Protein AF-A0AAD9F1X8-F1 (afdb_monomer_lite)

Sequence (151 aa):
MFVYYAFISLESYALAILAYDRLIAICFPLRHNSINTMQSMSWIVGVTWFFAIGAIAFTTAEQLSQHRMASPHDRSRKDEDEDDPVDRMISRTGCAEQHYAVQECMAEHQDWRICKSQVQTFKDCMMNFQIARKEQLMKQRQKTFPESAPS

pLDDT: mean 75.97, std 17.07, range [34.72, 96.75]

Organism: Dissostichus eleginoides (NCBI:txid100907)

Secondary structure (DSSP, 8-state):
-HHHHHHHHHHHHHHHHHHHHHHHHHH-TT--SSSSHHHHHHHHHHHHHHHHHHHHHHHHHHHHHH-TT--SS-S-----S---HHHHHHHHHT-HHHHHHHHHHHHHH--TTTTHHHHHHHHHHHHHHHHHHHHHHHHHHHHHS------

Structure (mmCIF, N/CA/C/O backbone):
data_AF-A0AAD9F1X8-F1
#
_entry.id   AF-A0AAD9F1X8-F1
#
loop_
_atom_site.group_PDB
_atom_site.id
_atom_site.type_symbol
_atom_site.label_atom_id
_atom_site.label_alt_id
_atom_site.label_comp_id
_atom_site.label_asym_id
_atom_site.label_entity_id
_atom_site.label_seq_id
_atom_site.pdbx_PDB_ins_code
_atom_site.Cartn_x
_atom_site.Cartn_y
_atom_site.Cartn_z
_atom_site.occupancy
_atom_site.B_iso_or_equiv
_atom_site.auth_seq_id
_atom_site.auth_comp_id
_atom_site.auth_asym_id
_atom_site.auth_atom_id
_atom_site.pdbx_PDB_model_num
ATOM 1 N N . MET A 1 1 ? 3.166 -17.450 -7.660 1.00 63.00 1 MET A N 1
ATOM 2 C CA . MET A 1 1 ? 3.137 -18.061 -9.009 1.00 63.00 1 MET A CA 1
ATOM 3 C C . MET A 1 1 ? 3.803 -17.178 -10.057 1.00 63.00 1 MET A C 1
ATOM 5 O O . MET A 1 1 ? 4.737 -17.649 -10.681 1.00 63.00 1 MET A O 1
ATOM 9 N N . PHE A 1 2 ? 3.451 -15.893 -10.181 1.00 60.75 2 PHE A N 1
ATOM 10 C CA . PHE A 1 2 ? 4.119 -14.959 -11.106 1.00 60.75 2 PHE A CA 1
ATOM 11 C C . PHE A 1 2 ? 5.649 -14.875 -10.935 1.00 60.75 2 PHE A C 1
ATOM 13 O O . PHE A 1 2 ? 6.383 -15.040 -11.900 1.00 60.75 2 PHE A O 1
ATOM 20 N N . VAL A 1 3 ? 6.136 -14.726 -9.696 1.00 63.12 3 VAL A N 1
ATOM 21 C CA . VAL A 1 3 ? 7.583 -14.672 -9.400 1.00 63.12 3 VAL A CA 1
ATOM 22 C C . VAL A 1 3 ? 8.308 -15.962 -9.804 1.00 63.12 3 VAL A C 1
ATOM 24 O O . VAL A 1 3 ? 9.424 -15.903 -10.297 1.00 63.12 3 VAL A O 1
ATOM 27 N N . TYR A 1 4 ? 7.660 -17.122 -9.661 1.00 75.44 4 TYR A N 1
ATOM 28 C CA . TYR A 1 4 ? 8.215 -18.420 -10.061 1.00 75.44 4 TYR A CA 1
ATOM 29 C C . TYR A 1 4 ? 8.349 -18.539 -11.586 1.00 75.44 4 TYR A C 1
ATOM 31 O O . TYR A 1 4 ? 9.396 -18.947 -12.076 1.00 75.44 4 TYR A O 1
ATOM 39 N N . TYR A 1 5 ? 7.338 -18.105 -12.346 1.00 70.62 5 TYR A N 1
ATOM 40 C CA . TYR A 1 5 ? 7.407 -18.074 -13.811 1.00 70.62 5 TYR A CA 1
ATOM 41 C C . TYR A 1 5 ? 8.403 -17.034 -14.335 1.00 70.62 5 TYR A C 1
ATOM 43 O O . TYR A 1 5 ? 9.146 -17.324 -15.271 1.00 70.62 5 TYR A O 1
ATOM 51 N N . ALA A 1 6 ? 8.476 -15.858 -13.704 1.00 71.06 6 ALA A N 1
ATOM 52 C CA . ALA A 1 6 ? 9.490 -14.856 -14.014 1.00 71.06 6 ALA A CA 1
ATOM 53 C C . ALA A 1 6 ? 10.899 -15.418 -13.770 1.00 71.06 6 ALA A C 1
ATOM 55 O O . ALA A 1 6 ? 11.750 -15.343 -14.652 1.00 71.06 6 ALA A O 1
ATOM 56 N N . PHE A 1 7 ? 11.115 -16.072 -12.626 1.00 73.25 7 PHE A N 1
ATOM 57 C CA . PHE A 1 7 ? 12.387 -16.702 -12.288 1.00 73.25 7 PHE A CA 1
ATOM 58 C C . PHE A 1 7 ? 12.764 -17.810 -13.285 1.00 73.25 7 PHE A C 1
ATOM 60 O O . PHE A 1 7 ? 13.855 -17.775 -13.840 1.00 73.25 7 PHE A O 1
ATOM 67 N N . ILE A 1 8 ? 11.842 -18.719 -13.626 1.00 75.69 8 ILE A N 1
ATOM 68 C CA . ILE A 1 8 ? 12.088 -19.768 -14.634 1.00 75.69 8 ILE A CA 1
ATOM 69 C C . ILE A 1 8 ? 12.411 -19.180 -16.011 1.00 75.69 8 ILE A C 1
ATOM 71 O O . ILE A 1 8 ? 13.307 -19.675 -16.695 1.00 75.69 8 ILE A O 1
ATOM 75 N N . SER A 1 9 ? 11.707 -18.124 -16.428 1.00 77.50 9 SER A N 1
ATOM 76 C CA . SER A 1 9 ? 11.960 -17.487 -17.724 1.00 77.50 9 SER A CA 1
ATOM 77 C C . SER A 1 9 ? 13.359 -16.863 -17.788 1.00 77.50 9 SER A C 1
ATOM 79 O O . SER A 1 9 ? 14.071 -17.061 -18.773 1.00 77.50 9 SER A O 1
ATOM 81 N N . LEU A 1 10 ? 13.798 -16.207 -16.709 1.00 74.56 10 LEU A N 1
ATOM 82 C CA . LEU A 1 10 ? 15.129 -15.609 -16.603 1.00 74.56 10 LEU A CA 1
ATOM 83 C C . LEU A 1 10 ? 16.235 -16.673 -16.592 1.00 74.56 10 LEU A C 1
ATOM 85 O O . LEU A 1 10 ? 17.219 -16.533 -17.316 1.00 74.56 10 LEU A O 1
ATOM 89 N N . GLU A 1 11 ? 16.042 -17.763 -15.847 1.00 82.19 11 GLU A N 1
ATOM 90 C CA . GLU A 1 11 ? 16.969 -18.903 -15.803 1.00 82.19 11 GLU A CA 1
ATOM 91 C C . GLU A 1 11 ? 17.116 -19.565 -17.182 1.00 82.19 11 GLU A C 1
ATOM 93 O O . GLU A 1 11 ? 18.227 -19.800 -17.662 1.00 82.19 11 GLU A O 1
ATOM 98 N N . SER A 1 12 ? 16.002 -19.796 -17.885 1.00 80.56 12 SER A N 1
ATOM 99 C CA . SER A 1 12 ? 16.030 -20.378 -19.233 1.00 80.56 12 SER A CA 1
ATOM 100 C C . SER A 1 12 ? 16.738 -19.477 -20.257 1.00 80.56 12 SER A C 1
ATOM 102 O O . SER A 1 12 ? 17.458 -19.974 -21.126 1.00 80.56 12 SER A O 1
ATOM 104 N N . TYR A 1 13 ? 16.601 -18.153 -20.122 1.00 80.00 13 TYR A N 1
ATOM 105 C CA . TYR A 1 13 ? 17.244 -17.166 -20.990 1.00 80.00 13 TYR A CA 1
ATOM 106 C C . TYR A 1 13 ? 18.757 -17.096 -20.763 1.00 80.00 13 TYR A C 1
ATOM 108 O O . TYR A 1 13 ? 19.526 -17.095 -21.727 1.00 80.00 13 TYR A O 1
ATOM 116 N N . ALA A 1 14 ? 19.197 -17.111 -19.501 1.00 82.81 14 ALA A N 1
ATOM 117 C CA . ALA A 1 14 ? 20.616 -17.153 -19.161 1.00 82.81 14 ALA A CA 1
ATOM 118 C C . ALA A 1 14 ? 21.290 -18.409 -19.739 1.00 82.81 14 ALA A C 1
ATOM 120 O O . ALA A 1 14 ? 22.353 -18.313 -20.356 1.00 82.81 14 ALA A O 1
ATOM 121 N N . LEU A 1 15 ? 20.640 -19.573 -19.625 1.00 82.62 15 LEU A N 1
ATOM 122 C CA . LEU A 1 15 ? 21.146 -20.824 -20.193 1.00 82.62 15 LEU A CA 1
ATOM 123 C C . LEU A 1 15 ? 21.187 -20.801 -21.725 1.00 82.62 15 LEU A C 1
ATOM 125 O O . LEU A 1 15 ? 22.163 -21.270 -22.307 1.00 82.62 15 LEU A O 1
ATOM 129 N N . ALA A 1 16 ? 20.177 -20.224 -22.382 1.00 82.56 16 ALA A N 1
ATOM 130 C CA . ALA A 1 16 ? 20.145 -20.102 -23.837 1.00 82.56 16 ALA A CA 1
ATOM 131 C C . ALA A 1 16 ? 21.273 -19.202 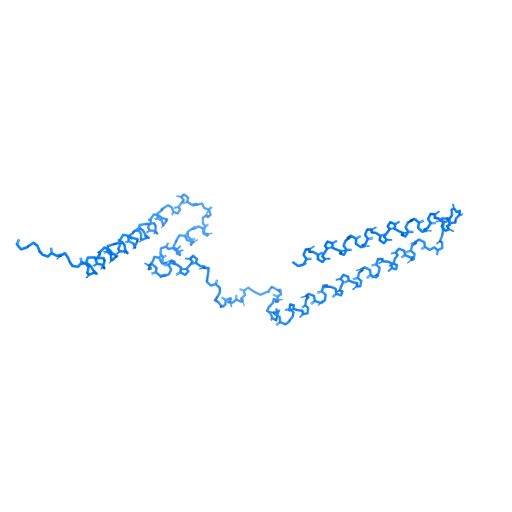-24.371 1.00 82.56 16 ALA A C 1
ATOM 133 O O . ALA A 1 16 ? 21.939 -19.576 -25.335 1.00 82.56 16 ALA A O 1
ATOM 134 N N . ILE A 1 17 ? 21.538 -18.059 -23.726 1.00 79.69 17 ILE A N 1
ATOM 135 C CA . ILE A 1 17 ? 22.636 -17.157 -24.114 1.00 79.69 17 ILE A CA 1
ATOM 136 C C . ILE A 1 17 ? 23.993 -17.827 -23.906 1.00 79.69 17 ILE A C 1
ATOM 138 O O . ILE A 1 17 ? 24.835 -17.787 -24.799 1.00 79.69 17 ILE A O 1
ATOM 142 N N . LEU A 1 18 ? 24.208 -18.464 -22.752 1.00 81.06 18 LEU A N 1
ATOM 143 C CA . LEU A 1 18 ? 25.473 -19.135 -22.444 1.00 81.06 18 LEU A CA 1
ATOM 144 C C . LEU A 1 18 ? 25.724 -20.329 -23.372 1.00 81.06 18 LEU A C 1
ATOM 146 O O . LEU A 1 18 ? 26.844 -20.518 -23.846 1.00 81.06 18 LEU A O 1
ATOM 150 N N . ALA A 1 19 ? 24.691 -21.123 -23.668 1.00 84.38 19 ALA A N 1
ATOM 151 C CA . ALA A 1 19 ? 24.785 -22.221 -24.624 1.00 84.38 19 ALA A CA 1
ATOM 152 C C . ALA A 1 19 ? 25.056 -21.708 -26.044 1.00 84.38 19 ALA A C 1
ATOM 154 O O . ALA A 1 19 ? 25.843 -22.312 -26.766 1.00 84.38 19 ALA A O 1
ATOM 155 N N . TYR A 1 20 ? 24.452 -20.584 -26.430 1.00 77.94 20 TYR A N 1
ATOM 156 C CA . TYR A 1 20 ? 24.659 -19.963 -27.733 1.00 77.94 20 TYR A CA 1
ATOM 157 C C . TYR A 1 20 ? 26.075 -19.384 -27.886 1.00 77.94 20 TYR A C 1
ATOM 159 O O . TYR A 1 20 ? 26.733 -19.644 -28.892 1.00 77.94 20 TYR A O 1
ATOM 167 N N . ASP A 1 21 ? 26.587 -18.682 -26.872 1.00 76.38 21 ASP A N 1
ATOM 168 C CA . ASP A 1 21 ? 27.971 -18.190 -26.825 1.00 76.38 21 ASP A CA 1
ATOM 169 C C . ASP A 1 21 ? 28.979 -19.346 -26.952 1.00 76.38 21 ASP A C 1
ATOM 171 O O . ASP A 1 21 ? 29.899 -19.308 -27.774 1.00 76.38 21 ASP A O 1
ATOM 175 N N . ARG A 1 22 ? 28.736 -20.448 -26.223 1.00 82.81 22 ARG A N 1
ATOM 176 C CA . ARG A 1 22 ? 29.558 -21.665 -26.303 1.00 82.81 22 ARG A CA 1
ATOM 177 C C . ARG A 1 22 ? 29.443 -22.382 -27.641 1.00 82.81 22 ARG A C 1
ATOM 179 O O . ARG A 1 22 ? 30.458 -22.846 -28.158 1.00 82.81 22 ARG A O 1
ATOM 186 N N . LEU A 1 23 ? 28.249 -22.450 -28.220 1.00 77.06 23 LEU A N 1
ATOM 187 C CA . LEU A 1 23 ? 28.029 -23.015 -29.548 1.00 77.06 23 LEU A CA 1
ATOM 188 C C . LEU A 1 23 ? 28.804 -22.220 -30.606 1.00 77.06 23 LEU A C 1
ATOM 190 O O . LEU A 1 23 ? 29.466 -22.815 -31.452 1.00 77.06 23 LEU A O 1
ATOM 194 N N . ILE A 1 24 ? 28.805 -20.886 -30.523 1.00 70.06 24 ILE A N 1
ATOM 195 C CA . ILE A 1 24 ? 29.610 -20.032 -31.405 1.00 70.06 24 ILE A CA 1
ATOM 196 C C . ILE A 1 24 ? 31.103 -20.307 -31.221 1.00 70.06 24 ILE A C 1
ATOM 198 O O . ILE A 1 24 ? 31.811 -20.497 -32.214 1.00 70.06 24 ILE A O 1
ATOM 202 N N . ALA A 1 25 ? 31.578 -20.340 -29.972 1.00 75.06 25 ALA A N 1
ATOM 203 C CA . ALA A 1 25 ? 32.990 -20.539 -29.656 1.00 75.06 25 ALA A CA 1
ATOM 204 C C . ALA A 1 25 ? 33.534 -21.878 -30.188 1.00 75.06 25 ALA A C 1
ATOM 206 O O . ALA A 1 25 ? 34.685 -21.944 -30.617 1.00 75.06 25 ALA A O 1
ATOM 207 N N . ILE A 1 26 ? 32.708 -22.932 -30.193 1.00 77.50 26 ILE A N 1
ATOM 208 C CA . ILE A 1 26 ? 33.078 -24.264 -30.695 1.00 77.50 26 ILE A CA 1
ATOM 209 C C . ILE A 1 26 ? 32.955 -24.338 -32.221 1.00 77.50 26 ILE A C 1
ATOM 211 O O . ILE A 1 26 ? 33.844 -24.865 -32.888 1.00 77.50 26 ILE A O 1
ATOM 215 N N . CYS A 1 27 ? 31.862 -23.829 -32.794 1.00 72.94 27 CYS A N 1
ATOM 216 C CA . CYS A 1 27 ? 31.575 -24.017 -34.214 1.00 72.94 27 CYS A CA 1
ATOM 217 C C . CYS A 1 27 ? 32.392 -23.099 -35.137 1.00 72.94 27 CYS A C 1
ATOM 219 O O . CYS A 1 27 ? 32.611 -23.466 -36.291 1.00 72.94 27 CYS A O 1
ATOM 221 N N . PHE A 1 28 ? 32.851 -21.925 -34.678 1.00 62.44 28 PHE A N 1
ATOM 222 C CA . PHE A 1 28 ? 33.537 -20.954 -35.544 1.00 62.44 28 PHE A CA 1
ATOM 223 C C . PHE A 1 28 ? 34.673 -20.188 -34.839 1.00 62.44 28 PHE A C 1
ATOM 225 O O . PHE A 1 28 ? 34.556 -18.981 -34.618 1.00 62.44 28 PHE A O 1
ATOM 232 N N . PRO A 1 29 ? 35.829 -20.825 -34.578 1.00 61.03 29 PRO A N 1
ATOM 233 C CA . PRO A 1 29 ? 36.958 -20.177 -33.903 1.00 61.03 29 PRO A CA 1
ATOM 234 C C . PRO A 1 29 ? 37.623 -19.026 -34.696 1.00 61.03 29 PRO A C 1
ATOM 236 O O . PRO A 1 29 ? 38.407 -18.281 -34.120 1.00 61.03 29 PRO A O 1
ATOM 239 N N . LEU A 1 30 ? 37.332 -18.846 -35.998 1.00 61.12 30 LEU A N 1
ATOM 240 C CA . LEU A 1 30 ? 38.065 -17.921 -36.893 1.00 61.12 30 LEU A CA 1
ATOM 241 C C . LEU A 1 30 ? 37.205 -17.045 -37.833 1.00 61.12 30 LEU A C 1
ATOM 243 O O . LEU A 1 30 ? 37.742 -16.404 -38.734 1.00 61.12 30 LEU A O 1
ATOM 247 N N . ARG A 1 31 ? 35.880 -16.953 -37.647 1.00 57.16 31 ARG A N 1
ATOM 248 C CA . ARG A 1 31 ? 35.009 -16.101 -38.494 1.00 57.16 31 ARG A CA 1
ATOM 249 C C . ARG A 1 31 ? 34.108 -15.188 -37.662 1.00 57.16 31 ARG A C 1
ATOM 251 O O . ARG A 1 31 ? 32.890 -15.187 -37.801 1.00 57.16 31 ARG A O 1
ATOM 258 N N . HIS A 1 32 ? 34.737 -14.393 -36.800 1.00 57.28 32 HIS A N 1
ATOM 259 C CA . HIS A 1 32 ? 34.066 -13.495 -35.855 1.00 57.28 32 HIS A CA 1
ATOM 260 C C . HIS A 1 32 ? 33.428 -12.239 -36.494 1.00 57.28 32 HIS A C 1
ATOM 262 O O . HIS A 1 32 ? 32.584 -11.612 -35.869 1.00 57.28 32 HIS A O 1
ATOM 268 N N . ASN A 1 33 ? 33.771 -11.843 -37.729 1.00 55.53 33 ASN A N 1
ATOM 269 C CA . ASN A 1 33 ? 33.604 -10.427 -38.104 1.00 55.53 33 ASN A CA 1
ATOM 270 C C . ASN A 1 33 ? 32.415 -10.013 -39.001 1.00 55.53 33 ASN A C 1
ATOM 272 O O . ASN A 1 33 ? 32.414 -8.876 -39.453 1.00 55.53 33 ASN A O 1
ATOM 276 N N . SER A 1 34 ? 31.399 -10.827 -39.323 1.00 57.12 34 SER A N 1
ATOM 277 C CA . SER A 1 34 ? 30.293 -10.216 -40.109 1.00 57.12 34 SER A CA 1
ATOM 278 C C . SER A 1 34 ? 28.956 -10.943 -40.133 1.00 57.12 34 SER A C 1
ATOM 280 O O . SER A 1 34 ? 27.917 -10.298 -40.056 1.00 57.12 34 SER A O 1
ATOM 282 N N . ILE A 1 35 ? 28.929 -12.270 -40.254 1.00 56.41 35 ILE A N 1
ATOM 283 C CA . ILE A 1 35 ? 27.774 -12.857 -40.953 1.00 56.41 35 ILE A CA 1
ATOM 284 C C . ILE A 1 35 ? 26.594 -13.280 -40.069 1.00 56.41 35 ILE A C 1
ATOM 286 O O . ILE A 1 35 ? 25.513 -13.438 -40.620 1.00 56.41 35 ILE A O 1
ATOM 290 N N . ASN A 1 36 ? 26.704 -13.414 -38.737 1.00 57.97 36 ASN A N 1
ATOM 291 C CA . ASN A 1 36 ? 25.497 -13.804 -37.982 1.00 57.97 36 ASN A CA 1
ATOM 292 C C . ASN A 1 36 ? 25.405 -13.469 -36.484 1.00 57.97 36 ASN A C 1
ATOM 294 O O . ASN A 1 36 ? 24.436 -13.879 -35.858 1.00 57.97 36 ASN A O 1
ATOM 298 N N . THR A 1 37 ? 26.333 -12.719 -35.879 1.00 67.81 37 THR A N 1
ATOM 299 C CA . THR A 1 37 ? 26.149 -12.355 -34.456 1.00 67.81 37 THR A CA 1
ATOM 300 C C . THR A 1 37 ? 25.007 -11.344 -34.287 1.00 67.81 37 THR A C 1
ATOM 302 O O . THR A 1 37 ? 24.095 -11.570 -33.503 1.00 67.81 37 THR A O 1
ATOM 305 N N . MET A 1 38 ? 24.949 -10.299 -35.127 1.00 57.94 38 MET A N 1
ATOM 306 C CA . MET A 1 38 ? 23.933 -9.241 -35.014 1.00 57.94 38 MET A CA 1
ATOM 307 C C . MET A 1 38 ? 22.524 -9.714 -35.386 1.00 57.94 38 MET A C 1
ATOM 309 O O . MET A 1 38 ? 21.557 -9.363 -34.713 1.00 57.94 38 MET A O 1
ATOM 313 N N . GLN A 1 39 ? 22.395 -10.526 -36.440 1.00 68.25 39 GLN A N 1
ATOM 314 C CA . GLN A 1 39 ? 21.094 -11.032 -36.884 1.00 68.25 39 GLN A CA 1
ATOM 315 C C . GLN A 1 39 ? 20.562 -12.126 -35.958 1.00 68.25 39 GLN A C 1
ATOM 317 O O . GLN A 1 39 ? 19.385 -12.105 -35.612 1.00 68.25 39 GLN A O 1
ATOM 322 N N . SER A 1 40 ? 21.422 -13.037 -35.496 1.00 69.88 40 SER A N 1
ATOM 323 C CA . SER A 1 40 ? 21.005 -14.099 -34.583 1.00 69.88 40 SER A CA 1
ATOM 324 C C . SER A 1 40 ? 20.734 -13.582 -33.169 1.00 69.88 40 SER A C 1
ATOM 326 O O . SER A 1 40 ? 19.767 -14.022 -32.553 1.00 69.88 40 SER A O 1
ATOM 328 N N . MET A 1 41 ? 21.515 -12.616 -32.667 1.00 71.19 41 MET A N 1
ATOM 329 C CA . MET A 1 41 ? 21.195 -11.907 -31.420 1.00 71.19 41 MET A CA 1
ATOM 330 C C . MET A 1 41 ? 19.865 -11.163 -31.549 1.00 71.19 41 MET A C 1
ATOM 332 O O . MET A 1 41 ? 19.022 -11.271 -30.664 1.00 71.19 41 MET A O 1
ATOM 336 N N . SER A 1 42 ? 19.625 -10.485 -32.679 1.00 73.06 42 SER A N 1
ATOM 337 C CA . SER A 1 42 ? 18.344 -9.812 -32.936 1.00 73.06 42 SER A CA 1
ATOM 338 C C . SER A 1 42 ? 17.169 -10.790 -33.000 1.00 73.06 42 SER A C 1
ATOM 340 O O . SER A 1 42 ? 16.087 -10.459 -32.527 1.00 73.06 42 SER A O 1
ATOM 342 N N . TRP A 1 43 ? 17.367 -12.000 -33.535 1.00 76.06 43 TRP A N 1
ATOM 343 C CA . TRP A 1 43 ? 16.336 -13.042 -33.572 1.00 76.06 43 TRP A CA 1
ATOM 344 C C . TRP A 1 43 ? 15.998 -13.572 -32.177 1.00 76.06 43 TRP A C 1
ATOM 346 O O . TRP A 1 43 ? 14.822 -13.687 -31.847 1.00 76.06 43 TRP A O 1
ATOM 356 N N . ILE A 1 44 ? 17.004 -13.843 -31.337 1.00 77.25 44 ILE A N 1
ATOM 357 C CA . ILE A 1 44 ? 16.801 -14.287 -29.947 1.00 77.25 44 ILE A CA 1
ATOM 358 C C . ILE A 1 44 ? 16.090 -13.196 -29.147 1.00 77.25 44 ILE A C 1
ATOM 360 O O . ILE A 1 44 ? 15.093 -13.474 -28.490 1.00 77.25 44 ILE A O 1
ATOM 364 N N . VAL A 1 45 ? 16.550 -11.947 -29.262 1.00 80.38 45 VAL A N 1
ATOM 365 C CA . VAL A 1 45 ? 15.890 -10.788 -28.652 1.00 80.38 45 VAL A CA 1
ATOM 366 C C . VAL A 1 45 ? 14.450 -10.694 -29.152 1.00 80.38 45 VAL A C 1
ATOM 368 O O . VAL A 1 45 ? 13.541 -10.622 -28.335 1.00 80.38 45 VAL A O 1
ATOM 371 N N . GLY A 1 46 ? 14.212 -10.797 -30.460 1.00 82.56 46 GLY A N 1
ATOM 372 C CA . GLY A 1 46 ? 12.870 -10.806 -31.042 1.00 82.56 46 GLY A CA 1
ATOM 373 C C . GLY A 1 46 ? 11.966 -11.877 -30.427 1.00 82.56 46 GLY A C 1
ATOM 374 O O . GLY A 1 46 ? 10.885 -11.553 -29.946 1.00 82.56 46 GLY A O 1
ATOM 375 N N . VAL A 1 47 ? 12.422 -13.131 -30.365 1.00 81.31 47 VAL A N 1
ATOM 376 C CA . VAL A 1 47 ? 11.685 -14.248 -29.746 1.00 81.31 47 VAL A CA 1
ATOM 377 C C . VAL A 1 47 ? 11.407 -13.982 -28.264 1.00 81.31 47 VAL A C 1
ATOM 379 O O . VAL A 1 47 ? 10.284 -14.195 -27.811 1.00 81.31 47 VAL A O 1
ATOM 382 N N . THR A 1 48 ? 12.383 -13.457 -27.521 1.00 78.94 48 THR A N 1
ATOM 383 C CA . THR A 1 48 ? 12.220 -13.071 -26.112 1.00 78.94 48 THR A CA 1
ATOM 384 C C . THR A 1 48 ? 11.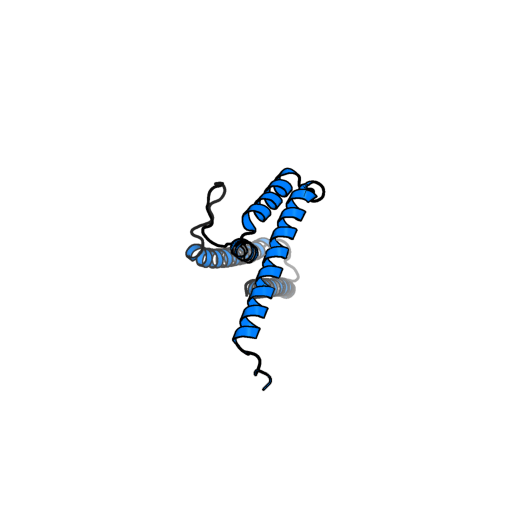187 -11.962 -25.945 1.00 78.94 48 THR A C 1
ATOM 386 O O . THR A 1 48 ? 10.341 -12.047 -25.059 1.00 78.94 48 THR A O 1
ATOM 389 N N . TRP A 1 49 ? 11.202 -10.947 -26.810 1.00 80.06 49 TRP A N 1
ATOM 390 C CA . TRP A 1 49 ? 10.206 -9.878 -26.818 1.00 80.06 49 TRP A CA 1
ATOM 391 C C . TRP A 1 49 ? 8.815 -10.415 -27.150 1.00 80.06 49 TRP A C 1
ATOM 393 O O . TRP A 1 49 ? 7.865 -10.063 -26.461 1.00 80.06 49 TRP A O 1
ATOM 403 N N . PHE A 1 50 ? 8.678 -11.309 -28.133 1.00 83.50 50 PHE A N 1
ATOM 404 C CA . PHE A 1 50 ? 7.398 -11.953 -28.443 1.00 83.50 50 PHE A CA 1
ATOM 405 C C . PHE A 1 50 ? 6.883 -12.805 -27.285 1.00 83.50 50 PHE A C 1
ATOM 407 O O . PHE A 1 50 ? 5.697 -12.749 -26.976 1.00 83.50 50 PHE A O 1
ATOM 414 N N . PHE A 1 51 ? 7.755 -13.561 -26.617 1.00 78.69 51 PHE A N 1
ATOM 415 C CA . PHE A 1 51 ? 7.377 -14.365 -25.458 1.00 78.69 51 PHE A CA 1
ATOM 416 C C . PHE A 1 51 ? 7.001 -13.490 -24.256 1.00 78.69 51 PHE A C 1
ATOM 418 O O . PHE A 1 51 ? 5.999 -13.754 -23.599 1.00 78.69 51 PHE A O 1
ATOM 425 N N . ALA A 1 52 ? 7.741 -12.407 -24.006 1.00 75.06 52 ALA A N 1
ATOM 426 C CA . ALA A 1 52 ? 7.422 -11.429 -22.971 1.00 75.06 52 ALA A CA 1
ATOM 427 C C . ALA A 1 52 ? 6.096 -10.715 -23.262 1.00 75.06 52 ALA A C 1
ATOM 429 O O . ALA A 1 52 ? 5.249 -10.627 -22.380 1.00 75.06 52 ALA A O 1
ATOM 430 N N . ILE A 1 53 ? 5.872 -10.275 -24.504 1.00 82.44 53 ILE A N 1
ATOM 431 C CA . ILE A 1 53 ? 4.604 -9.682 -24.944 1.00 82.44 53 ILE A CA 1
ATOM 432 C C . ILE A 1 53 ? 3.477 -10.705 -24.845 1.00 82.44 53 ILE A C 1
ATOM 434 O O . ILE A 1 53 ? 2.398 -10.340 -24.414 1.00 82.44 53 ILE A O 1
ATOM 438 N N . GLY A 1 54 ? 3.705 -11.972 -25.190 1.00 79.88 54 GLY A N 1
ATOM 439 C CA . GLY A 1 54 ? 2.718 -13.044 -25.062 1.00 79.88 54 GLY A CA 1
ATOM 440 C C . GLY A 1 54 ? 2.369 -13.349 -23.606 1.00 79.88 54 GLY A C 1
ATOM 441 O O . GLY A 1 54 ? 1.198 -13.499 -23.281 1.00 79.88 54 GLY A O 1
ATOM 442 N N . ALA A 1 55 ? 3.359 -13.368 -22.712 1.00 75.12 55 ALA A N 1
ATOM 443 C CA . ALA A 1 55 ? 3.153 -13.529 -21.277 1.00 75.12 55 ALA A CA 1
ATOM 444 C C . ALA A 1 55 ? 2.423 -12.320 -20.672 1.00 75.12 55 ALA A C 1
ATOM 446 O O . ALA A 1 55 ? 1.486 -12.505 -19.903 1.00 75.12 55 ALA A O 1
ATOM 447 N N . ILE A 1 56 ? 2.796 -11.094 -21.0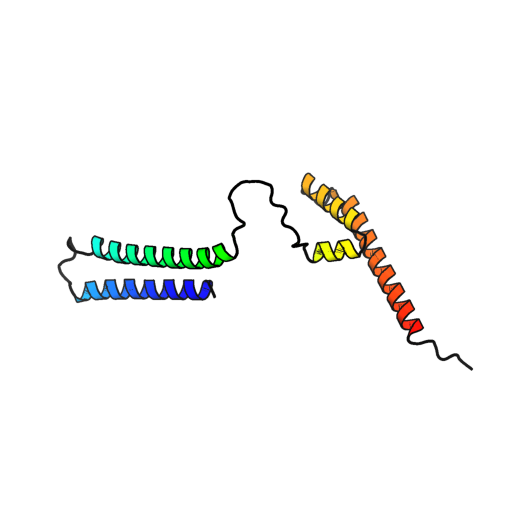56 1.00 72.81 56 ILE A N 1
ATOM 448 C CA . ILE A 1 56 ? 2.088 -9.862 -20.680 1.00 72.81 56 ILE A CA 1
ATOM 449 C C . ILE A 1 56 ? 0.672 -9.877 -21.257 1.00 72.81 56 ILE A C 1
ATOM 451 O O . ILE A 1 56 ? -0.270 -9.598 -20.539 1.00 72.81 56 ILE A O 1
ATOM 455 N N . ALA A 1 57 ? 0.485 -10.255 -22.518 1.00 75.44 57 ALA A N 1
ATOM 456 C CA . ALA A 1 57 ? -0.820 -10.351 -23.156 1.00 75.44 57 ALA A CA 1
ATOM 457 C C . ALA A 1 57 ? -1.695 -11.377 -22.436 1.00 75.44 57 ALA A C 1
ATOM 459 O O . ALA A 1 57 ? -2.843 -11.082 -22.144 1.00 75.44 57 ALA A O 1
ATOM 460 N N . PHE A 1 58 ? -1.146 -12.535 -22.072 1.00 69.94 58 PHE A N 1
ATOM 461 C CA . PHE A 1 58 ? -1.852 -13.581 -21.341 1.00 69.94 58 PHE A CA 1
ATOM 462 C C . PHE A 1 58 ? -2.231 -13.141 -19.921 1.00 69.94 58 PHE A C 1
ATOM 464 O O . PHE A 1 58 ? -3.386 -13.292 -19.532 1.00 69.94 58 PHE A O 1
ATOM 471 N N . THR A 1 59 ? -1.318 -12.509 -19.169 1.00 62.97 59 THR A N 1
ATOM 472 C CA . THR A 1 59 ? -1.670 -11.932 -17.861 1.00 62.97 59 THR A CA 1
ATOM 473 C C . THR A 1 59 ? -2.649 -10.774 -18.002 1.00 62.97 59 THR A C 1
ATOM 475 O O . THR A 1 59 ? -3.565 -10.672 -17.198 1.00 62.97 59 THR A O 1
ATOM 478 N N . THR A 1 60 ? -2.521 -9.932 -19.031 1.00 61.06 60 THR A N 1
ATOM 479 C CA . THR A 1 60 ? -3.473 -8.851 -19.309 1.00 61.06 60 THR A CA 1
ATOM 480 C C . THR A 1 60 ? -4.801 -9.354 -19.851 1.00 61.06 60 THR A C 1
ATOM 482 O O . THR A 1 60 ? -5.768 -8.632 -19.708 1.00 61.06 60 THR A O 1
ATOM 485 N N . ALA A 1 61 ? -4.879 -10.544 -20.450 1.00 65.06 61 ALA A N 1
ATOM 486 C CA . ALA A 1 61 ? -6.109 -11.160 -20.944 1.00 65.06 61 ALA A CA 1
ATOM 487 C C . ALA A 1 61 ? -6.884 -11.801 -19.789 1.00 65.06 61 ALA A C 1
ATOM 489 O O . ALA A 1 61 ? -8.086 -11.577 -19.679 1.00 65.06 61 ALA A O 1
ATOM 490 N N . GLU A 1 62 ? -6.176 -12.477 -18.878 1.00 58.59 62 GLU A N 1
ATOM 491 C CA . GLU A 1 62 ? -6.701 -12.910 -17.577 1.00 58.59 62 GLU A CA 1
ATOM 492 C C . GLU A 1 62 ? -7.146 -11.695 -16.740 1.00 58.59 62 GLU A C 1
ATOM 494 O O . GLU A 1 62 ? -8.217 -11.689 -16.132 1.00 58.59 62 GLU A O 1
ATOM 499 N N . GLN A 1 63 ? -6.371 -10.604 -16.783 1.00 54.09 63 GLN A N 1
ATOM 500 C CA . GLN A 1 63 ? -6.788 -9.317 -16.239 1.00 54.09 63 GLN A CA 1
ATOM 501 C C . GLN A 1 63 ? -7.924 -8.712 -17.063 1.00 54.09 63 GLN A C 1
ATOM 503 O O . GLN A 1 63 ? -8.798 -8.147 -16.461 1.00 54.09 63 GLN A O 1
ATOM 508 N N . LEU A 1 64 ? -8.044 -8.824 -18.386 1.00 52.28 64 LEU A N 1
ATOM 509 C CA . LEU A 1 64 ? -9.129 -8.173 -19.142 1.00 52.28 64 LEU A CA 1
ATOM 510 C C . LEU A 1 64 ? -10.496 -8.798 -18.830 1.00 52.28 64 LEU A C 1
ATOM 512 O O . LEU A 1 64 ? -11.503 -8.091 -18.864 1.00 52.28 64 LEU A O 1
ATOM 516 N N . SER A 1 65 ? -10.530 -10.083 -18.460 1.00 56.28 65 SER A N 1
ATOM 517 C CA . SER A 1 65 ? -11.703 -10.710 -17.835 1.00 56.28 65 SER A CA 1
ATOM 518 C C . SER A 1 65 ? -12.009 -10.167 -16.431 1.00 56.28 65 SER A C 1
ATOM 520 O O . SER A 1 65 ? -13.173 -10.147 -16.042 1.00 56.28 65 SER A O 1
ATOM 522 N N . GLN A 1 66 ? -11.006 -9.660 -15.705 1.00 50.12 66 GLN A N 1
ATOM 523 C CA . GLN A 1 66 ? -11.126 -9.112 -14.344 1.00 50.12 66 GLN A CA 1
ATOM 524 C C . GLN A 1 66 ? -11.144 -7.559 -14.274 1.00 50.12 66 GLN A C 1
ATOM 526 O O . GLN A 1 66 ? -11.548 -6.984 -13.272 1.00 50.12 66 GLN A O 1
ATOM 531 N N . HIS A 1 67 ? -10.718 -6.853 -15.326 1.00 45.06 67 HIS A N 1
ATOM 532 C CA . HIS A 1 67 ? -10.149 -5.496 -15.287 1.00 45.06 67 HIS A CA 1
ATOM 533 C C . HIS A 1 67 ? -10.679 -4.612 -16.426 1.00 45.06 67 HIS A C 1
ATOM 535 O O . HIS A 1 67 ? -10.037 -3.636 -16.816 1.00 45.06 67 HIS A O 1
ATOM 541 N N . ARG A 1 68 ? -11.938 -4.827 -16.843 1.00 45.25 68 ARG A N 1
ATOM 542 C CA . ARG A 1 68 ? -12.793 -3.802 -17.492 1.00 45.25 68 ARG A CA 1
ATOM 543 C C . ARG A 1 68 ? -12.889 -2.487 -16.683 1.00 45.25 68 ARG A C 1
ATOM 545 O O . ARG A 1 68 ? -13.636 -1.589 -17.049 1.00 45.25 68 ARG A O 1
ATOM 552 N N . MET A 1 69 ? -12.150 -2.343 -15.585 1.00 44.66 69 MET A N 1
ATOM 553 C CA . MET A 1 69 ? -12.151 -1.169 -14.741 1.00 44.66 69 MET A CA 1
ATOM 554 C C . MET A 1 69 ? -10.993 -0.181 -14.999 1.00 44.66 69 MET A C 1
ATOM 556 O O . MET A 1 69 ? -11.280 1.002 -15.113 1.00 44.66 69 MET A O 1
ATOM 560 N N . ALA A 1 70 ? -9.706 -0.487 -15.131 1.00 41.03 70 ALA A N 1
ATOM 561 C CA . ALA A 1 70 ? -8.722 0.626 -15.093 1.00 41.03 70 ALA A CA 1
ATOM 562 C C . ALA A 1 70 ? -8.489 1.368 -16.436 1.00 41.03 70 ALA A C 1
ATOM 564 O O . ALA A 1 70 ? -7.651 0.964 -17.236 1.00 41.03 70 ALA A O 1
ATOM 565 N N . SER A 1 71 ? -9.195 2.492 -16.634 1.00 39.19 71 SER A N 1
ATOM 566 C CA . SER A 1 71 ? -8.872 3.573 -17.587 1.00 39.19 71 SER A CA 1
ATOM 567 C C . SER A 1 71 ? -7.936 4.608 -16.929 1.00 39.19 71 SER A C 1
ATOM 569 O O . SER A 1 71 ? -8.109 4.871 -15.734 1.00 39.19 71 SER A O 1
ATOM 571 N N . PRO A 1 72 ? -6.966 5.224 -17.641 1.00 46.75 72 PRO A N 1
ATOM 572 C CA . PRO A 1 72 ? -6.056 6.199 -17.059 1.00 46.75 72 PRO A CA 1
ATOM 573 C C . PRO A 1 72 ? -6.649 7.614 -17.122 1.00 46.75 72 PRO A C 1
ATOM 575 O O . PRO A 1 72 ? -6.926 8.144 -18.194 1.00 46.75 72 PRO A O 1
ATOM 578 N N . HIS A 1 73 ? -6.739 8.239 -15.947 1.00 48.59 73 HIS A N 1
ATOM 579 C CA . HI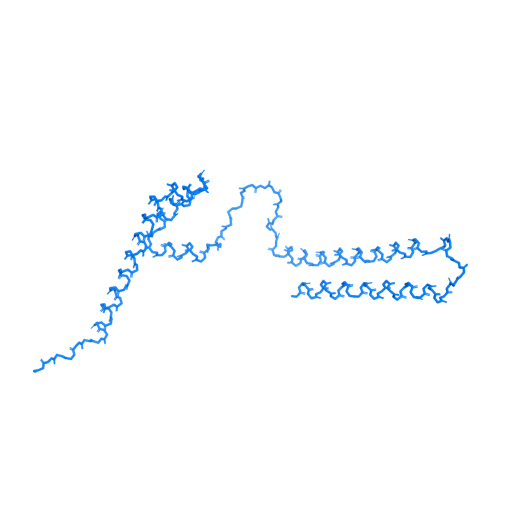S A 1 73 ? -6.989 9.664 -15.719 1.00 48.59 73 HIS A CA 1
ATOM 580 C C . HIS A 1 73 ? -8.442 10.165 -15.850 1.00 48.59 73 HIS A C 1
ATOM 582 O O . HIS A 1 73 ? -8.718 11.128 -16.559 1.00 48.59 73 HIS A O 1
ATOM 588 N N . ASP A 1 74 ? -9.346 9.604 -15.042 1.00 34.72 74 ASP A N 1
ATOM 589 C CA . ASP A 1 74 ? -10.504 10.355 -14.543 1.00 34.72 74 ASP A CA 1
ATOM 590 C C . ASP A 1 74 ? -10.671 10.124 -13.035 1.00 34.72 74 ASP A C 1
ATOM 592 O O . ASP A 1 74 ? -10.616 8.996 -12.547 1.00 34.72 74 ASP A O 1
ATOM 596 N N . ARG A 1 75 ? -10.812 11.210 -12.274 1.00 46.72 75 ARG A N 1
ATOM 597 C CA . ARG A 1 75 ? -10.751 11.249 -10.801 1.00 46.72 75 ARG A CA 1
ATOM 598 C C . ARG A 1 75 ? -12.062 10.793 -10.139 1.00 46.72 75 ARG A C 1
ATOM 600 O O . ARG A 1 75 ? -12.360 11.197 -9.020 1.00 46.72 75 ARG A O 1
ATOM 607 N N . SER A 1 76 ? -12.860 9.976 -10.820 1.00 41.28 76 SER A N 1
ATOM 608 C CA . SER A 1 76 ? -14.171 9.546 -10.342 1.00 41.28 76 SER A CA 1
ATOM 609 C C . SER A 1 76 ? -14.447 8.093 -10.721 1.00 41.28 76 SER A C 1
ATOM 611 O O . SER A 1 76 ? -15.163 7.784 -11.668 1.00 41.28 76 SER A O 1
ATOM 613 N N . ARG A 1 77 ? -13.893 7.168 -9.939 1.00 40.00 77 ARG A N 1
ATOM 614 C CA . ARG A 1 77 ? -14.559 5.893 -9.695 1.00 40.00 77 ARG A CA 1
ATOM 615 C C . ARG A 1 77 ? -14.779 5.785 -8.197 1.00 40.00 77 ARG A C 1
ATOM 617 O O . ARG A 1 77 ? -13.823 5.732 -7.437 1.00 40.00 77 ARG A O 1
ATOM 624 N N . LYS A 1 78 ? -16.048 5.807 -7.791 1.00 40.53 78 LYS A N 1
ATOM 625 C CA . LYS A 1 78 ? -16.458 5.248 -6.507 1.00 40.53 78 LYS A CA 1
ATOM 626 C C . LYS A 1 78 ? -16.135 3.760 -6.572 1.00 40.53 78 LYS A C 1
ATOM 628 O O . LYS A 1 78 ? -16.788 3.032 -7.315 1.00 40.53 78 LYS A O 1
ATOM 633 N N . ASP A 1 79 ? -15.082 3.357 -5.878 1.00 38.56 79 ASP A N 1
ATOM 634 C CA . ASP A 1 79 ? -14.901 1.975 -5.464 1.00 38.56 79 ASP A CA 1
ATOM 635 C C . ASP A 1 79 ? -16.042 1.680 -4.482 1.00 38.56 79 ASP A C 1
ATOM 637 O O . ASP A 1 79 ? -16.054 2.169 -3.354 1.00 38.56 79 ASP A O 1
ATOM 641 N N . GLU A 1 80 ? -17.081 0.997 -4.958 1.00 46.69 80 GLU A N 1
ATOM 642 C CA . GLU A 1 80 ? -18.149 0.498 -4.098 1.00 46.69 80 GLU A CA 1
ATOM 643 C C . GLU A 1 80 ? -17.623 -0.771 -3.399 1.00 46.69 80 GLU A C 1
ATOM 645 O O . GLU A 1 80 ? -17.512 -1.836 -4.004 1.00 46.69 80 GLU A O 1
ATOM 650 N N . ASP A 1 81 ? -17.284 -0.597 -2.116 1.00 53.44 81 ASP A N 1
ATOM 651 C CA . ASP A 1 81 ? -17.299 -1.604 -1.046 1.00 53.44 81 ASP A CA 1
ATOM 652 C C . ASP A 1 81 ? -16.062 -2.503 -0.799 1.00 53.44 81 ASP A C 1
ATOM 654 O O . ASP A 1 81 ? -16.206 -3.667 -0.417 1.00 53.44 81 ASP A O 1
ATOM 658 N N . GLU A 1 82 ? -14.841 -1.959 -0.842 1.00 53.34 82 GLU A N 1
ATOM 659 C CA . GLU A 1 82 ? -13.763 -2.444 0.049 1.00 53.34 82 GLU A CA 1
ATOM 660 C C . GLU A 1 82 ? -13.605 -1.490 1.242 1.00 53.34 82 GLU A C 1
ATOM 662 O O . GLU A 1 82 ? -12.606 -0.789 1.377 1.00 53.34 82 GLU A O 1
ATOM 667 N N . ASP A 1 83 ? -14.608 -1.446 2.128 1.00 61.12 83 ASP A N 1
ATOM 668 C CA . ASP A 1 83 ? -14.421 -0.810 3.436 1.00 61.12 83 ASP A CA 1
ATOM 669 C C . ASP A 1 83 ? -13.285 -1.528 4.168 1.00 61.12 83 ASP A C 1
ATOM 671 O O . ASP A 1 83 ? -13.394 -2.733 4.459 1.00 61.12 83 ASP A O 1
ATOM 675 N N . ASP A 1 84 ? -12.226 -0.782 4.495 1.00 79.50 84 ASP A N 1
ATOM 676 C CA . ASP A 1 84 ? -11.110 -1.289 5.281 1.00 79.50 84 ASP A CA 1
ATOM 677 C C . ASP A 1 84 ? -11.663 -1.974 6.550 1.00 79.50 84 ASP A C 1
ATOM 679 O O . ASP A 1 84 ? -12.573 -1.449 7.212 1.00 79.50 84 ASP A O 1
ATOM 683 N N . PRO A 1 85 ? -11.172 -3.173 6.914 1.00 84.50 85 PRO A N 1
ATOM 684 C CA . PRO A 1 85 ? -11.614 -3.870 8.118 1.00 84.50 85 PRO A CA 1
ATOM 685 C C . PRO A 1 85 ? -11.612 -2.995 9.386 1.00 84.50 85 PRO A C 1
ATOM 687 O O . PRO A 1 85 ? -12.431 -3.222 10.284 1.00 84.50 85 PRO A O 1
ATOM 690 N N . VAL A 1 86 ? -10.725 -1.998 9.459 1.00 85.62 86 VAL A N 1
ATOM 691 C CA . VAL A 1 86 ? -10.640 -1.006 10.536 1.00 85.62 86 VAL A CA 1
ATOM 692 C C . VAL A 1 86 ? -11.813 -0.028 10.489 1.00 85.62 86 VAL A C 1
ATOM 694 O O . VAL A 1 86 ? -12.459 0.165 11.520 1.00 85.62 86 VAL A O 1
ATOM 697 N N . ASP A 1 87 ? -12.163 0.518 9.325 1.00 83.75 87 ASP A N 1
ATOM 698 C CA . ASP A 1 87 ? -13.313 1.420 9.183 1.00 83.75 87 ASP A CA 1
ATOM 699 C C . ASP A 1 87 ? -14.613 0.707 9.558 1.00 83.75 87 ASP A C 1
ATOM 701 O O . ASP A 1 87 ? -15.389 1.206 10.375 1.00 83.75 87 ASP A O 1
ATOM 705 N N . ARG A 1 88 ? -14.788 -0.544 9.115 1.00 86.69 88 ARG A N 1
ATOM 706 C CA . ARG A 1 88 ? -15.940 -1.373 9.509 1.00 86.69 88 ARG A CA 1
ATOM 707 C C . ARG A 1 88 ? -16.006 -1.605 11.020 1.00 86.69 88 ARG A C 1
ATOM 709 O O . ARG A 1 88 ? -17.097 -1.673 11.598 1.00 86.69 88 ARG A O 1
ATOM 716 N N . MET A 1 89 ? -14.857 -1.779 11.674 1.00 88.75 89 MET A N 1
ATOM 717 C CA . MET A 1 89 ? -14.788 -1.922 13.128 1.00 88.75 89 MET A CA 1
ATOM 718 C C . MET A 1 89 ? -15.208 -0.626 13.825 1.00 88.75 89 MET A C 1
ATOM 720 O O . MET A 1 89 ? -15.985 -0.688 14.778 1.00 88.75 89 MET A O 1
ATOM 724 N N . ILE A 1 90 ? -14.737 0.523 13.346 1.00 91.00 90 ILE A N 1
ATOM 725 C CA . ILE A 1 90 ? -15.019 1.843 13.917 1.00 91.00 90 ILE A CA 1
ATOM 726 C C . ILE A 1 90 ? -16.486 2.248 13.694 1.00 91.00 90 ILE A C 1
ATOM 728 O O . ILE A 1 90 ? -17.136 2.730 14.621 1.00 91.00 90 ILE A O 1
ATOM 732 N N . SER A 1 91 ? -17.075 1.971 12.529 1.00 88.06 91 SER A N 1
ATOM 733 C CA . SER A 1 91 ? -18.506 2.218 12.286 1.00 88.06 91 SER A CA 1
ATOM 734 C C . SER A 1 91 ? -19.400 1.454 13.264 1.00 88.06 91 SER A C 1
ATOM 736 O O . SER A 1 91 ? -20.417 1.975 13.717 1.00 88.06 91 SER A O 1
ATOM 738 N N . ARG A 1 92 ? -19.006 0.235 13.661 1.00 89.94 92 ARG A N 1
ATOM 739 C CA . ARG A 1 92 ? -19.748 -0.569 14.648 1.00 89.94 92 ARG A CA 1
ATOM 740 C C . ARG A 1 92 ? -19.646 -0.046 16.080 1.00 89.94 92 ARG A C 1
ATOM 742 O O . ARG A 1 92 ? -20.483 -0.424 16.898 1.00 89.94 92 ARG A O 1
ATOM 749 N N . THR A 1 93 ? -18.643 0.769 16.414 1.00 92.50 93 THR A N 1
ATOM 750 C CA . THR A 1 93 ? -18.506 1.322 17.772 1.00 92.50 93 THR A CA 1
ATOM 751 C C . THR A 1 93 ? -19.338 2.582 17.993 1.00 92.50 93 THR A C 1
ATOM 753 O O . THR A 1 93 ? -19.546 2.967 19.140 1.00 92.50 93 THR A O 1
ATOM 756 N N . GLY A 1 94 ? -19.822 3.212 16.916 1.00 92.81 94 GLY A N 1
ATOM 757 C CA . GLY A 1 94 ? -20.472 4.522 16.970 1.00 92.81 94 GLY A CA 1
ATOM 758 C C . GLY A 1 94 ? -19.489 5.692 17.094 1.00 92.81 94 GLY A C 1
ATOM 759 O O . GLY A 1 94 ? -19.932 6.827 17.215 1.00 92.81 94 GLY A O 1
ATOM 760 N N . CYS A 1 95 ? -18.176 5.435 17.029 1.00 95.62 95 CYS A N 1
ATOM 761 C CA . CYS A 1 95 ? -17.126 6.459 17.113 1.00 95.62 95 CYS A CA 1
ATOM 762 C C . CYS A 1 95 ? -16.615 6.929 15.738 1.00 95.62 95 CYS A C 1
ATOM 764 O O . CYS A 1 95 ? -15.517 7.480 15.632 1.00 95.62 95 CYS A O 1
ATOM 766 N N . ALA A 1 96 ? -17.369 6.652 14.669 1.00 93.19 96 ALA A N 1
ATOM 767 C CA . ALA A 1 96 ? -16.955 6.943 13.298 1.00 93.19 96 ALA A CA 1
ATOM 768 C C . ALA A 1 96 ? -16.847 8.442 13.016 1.00 93.19 96 ALA A C 1
ATOM 770 O O . ALA A 1 96 ? -15.898 8.867 12.372 1.00 93.19 96 ALA A O 1
ATOM 771 N N . GLU A 1 97 ? -17.756 9.256 13.552 1.00 93.50 97 GLU A N 1
ATOM 772 C CA . GLU A 1 97 ? -17.709 10.711 13.374 1.00 93.50 97 GLU A CA 1
ATOM 773 C C . GLU A 1 97 ? -16.385 11.299 13.894 1.00 93.50 97 GLU A C 1
ATOM 775 O O . GLU A 1 97 ? -15.708 12.052 13.197 1.00 93.50 97 GLU A O 1
ATOM 780 N N . GLN A 1 98 ? -15.956 10.879 15.087 1.00 95.38 98 GLN A N 1
ATOM 781 C CA . GLN A 1 98 ? -14.704 11.332 15.691 1.00 95.38 98 GLN A CA 1
ATOM 782 C C . GLN A 1 98 ? -13.484 10.805 14.926 1.00 95.38 98 GLN A C 1
ATOM 784 O O . GLN A 1 98 ? -12.467 11.489 14.848 1.00 95.38 98 GLN A O 1
ATOM 789 N N . HIS A 1 99 ? -13.574 9.605 14.347 1.00 94.56 99 HIS A N 1
ATOM 790 C CA . HIS A 1 99 ? -12.529 9.064 13.481 1.00 94.56 99 HIS A CA 1
ATOM 791 C C . HIS A 1 99 ? -12.346 9.907 12.213 1.00 94.56 99 HIS A C 1
ATOM 793 O O . HIS A 1 99 ? -11.220 10.295 11.898 1.00 94.56 99 HIS A O 1
ATOM 799 N N . TYR A 1 100 ? -13.441 10.264 11.536 1.00 93.69 100 TYR A N 1
ATOM 800 C CA . TYR A 1 100 ? -13.385 11.126 10.356 1.00 93.69 100 TYR A CA 1
ATOM 801 C C . TYR A 1 100 ? -12.843 12.519 10.694 1.00 93.69 100 TYR A C 1
ATOM 803 O O . TYR A 1 100 ? -12.011 13.040 9.958 1.00 93.69 100 TYR A O 1
ATOM 811 N N . ALA A 1 101 ? -13.206 13.075 11.853 1.00 94.31 101 ALA A N 1
ATOM 812 C CA . ALA A 1 101 ? -12.672 14.356 12.319 1.00 94.31 101 ALA A CA 1
ATOM 813 C C . ALA A 1 101 ? -11.143 14.333 12.542 1.00 94.31 101 ALA A C 1
ATOM 815 O O . ALA A 1 101 ? -10.453 15.332 12.321 1.00 94.31 101 ALA A O 1
ATOM 816 N N . VAL A 1 102 ? -10.586 13.192 12.968 1.00 94.75 102 VAL A N 1
ATOM 817 C CA . VAL A 1 102 ? -9.129 13.000 13.067 1.00 94.75 102 VAL A CA 1
ATOM 818 C C . VAL A 1 102 ? 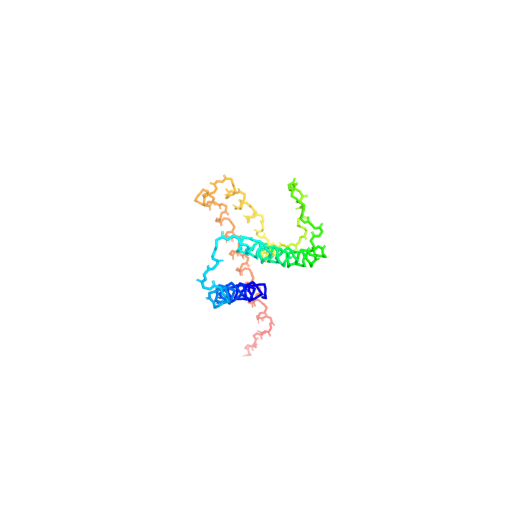-8.495 12.935 11.681 1.00 94.75 102 VAL A C 1
ATOM 820 O O . VAL A 1 102 ? -7.490 13.608 11.447 1.00 94.75 102 VAL A O 1
ATOM 823 N N . GLN A 1 103 ? -9.075 12.151 10.769 1.00 92.94 103 GLN A N 1
ATOM 824 C CA . GLN A 1 103 ? -8.577 12.017 9.399 1.00 92.94 103 GLN A CA 1
ATOM 825 C C . GLN A 1 103 ? -8.583 13.358 8.659 1.00 92.94 103 GLN A C 1
ATOM 827 O O . GLN A 1 103 ? -7.596 13.687 8.008 1.00 92.94 103 GLN A O 1
ATOM 832 N N . GLU A 1 104 ? -9.641 14.155 8.810 1.00 94.81 104 GLU A N 1
ATOM 833 C CA . GLU A 1 104 ? -9.766 15.482 8.201 1.00 94.81 104 GLU A CA 1
ATOM 834 C C . GLU A 1 104 ? -8.680 16.440 8.711 1.00 94.81 104 GLU A C 1
ATOM 836 O O . GLU A 1 104 ? -7.958 17.045 7.917 1.00 94.81 104 GLU A O 1
ATOM 841 N N . CYS A 1 105 ? -8.458 16.492 10.029 1.00 95.06 105 CYS A N 1
ATOM 842 C CA . CYS A 1 105 ? -7.386 17.311 10.599 1.00 95.06 105 CYS A CA 1
ATOM 843 C C . CYS A 1 105 ? -5.994 16.871 10.111 1.00 95.06 105 CYS A C 1
ATOM 845 O O . CYS A 1 105 ? -5.154 17.708 9.770 1.00 95.06 105 CYS A O 1
ATOM 847 N N . MET A 1 106 ? -5.740 15.558 10.058 1.00 92.62 106 MET A N 1
ATOM 848 C CA . MET A 1 106 ? -4.467 15.015 9.580 1.00 92.62 106 MET A CA 1
ATOM 849 C C . MET A 1 106 ? -4.264 15.235 8.078 1.00 92.62 106 MET A C 1
ATOM 851 O O . MET A 1 106 ? -3.125 15.438 7.659 1.00 92.62 106 MET A O 1
ATOM 855 N N . ALA A 1 107 ? -5.335 15.220 7.283 1.00 92.81 107 ALA A N 1
ATOM 856 C CA . ALA A 1 107 ? -5.288 15.513 5.856 1.00 92.81 107 ALA A CA 1
ATOM 857 C C . ALA A 1 107 ? -4.914 16.977 5.590 1.00 92.81 107 ALA A C 1
ATOM 859 O O . ALA A 1 107 ? -4.140 17.246 4.675 1.00 92.81 107 ALA A O 1
ATOM 860 N N . GLU A 1 108 ? 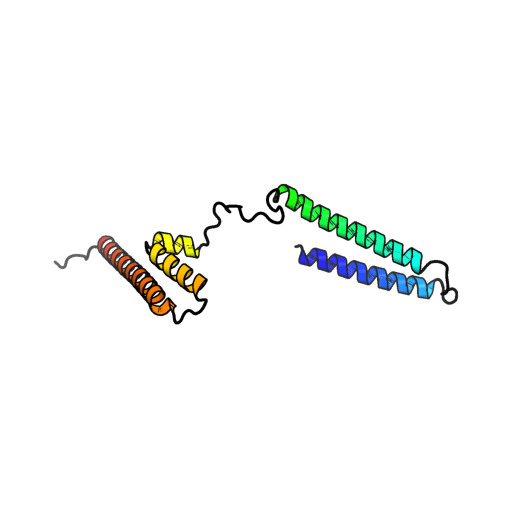-5.412 17.907 6.408 1.00 92.62 108 GLU A N 1
ATOM 861 C CA . GLU A 1 108 ? -5.100 19.330 6.268 1.00 92.62 108 GLU A CA 1
ATOM 862 C C . GLU A 1 108 ? -3.698 19.685 6.786 1.00 92.62 108 GLU A C 1
ATOM 864 O O . GLU A 1 108 ? -2.952 20.403 6.124 1.00 92.62 108 GLU A O 1
ATOM 869 N N . HIS A 1 109 ? -3.315 19.172 7.957 1.00 91.88 109 HIS A N 1
ATOM 870 C CA . HIS A 1 109 ? -2.116 19.645 8.656 1.00 91.88 109 HIS A CA 1
ATOM 871 C C . HIS A 1 109 ? -0.903 18.718 8.520 1.00 91.88 109 HIS A C 1
ATOM 873 O O . HIS A 1 109 ? 0.224 19.165 8.722 1.00 91.88 109 HIS A O 1
ATOM 879 N N . GLN A 1 110 ? -1.110 17.425 8.244 1.00 85.69 110 GLN A N 1
ATOM 880 C CA . GLN A 1 110 ? -0.076 16.376 8.207 1.00 85.69 110 GLN A CA 1
ATOM 881 C C . GLN A 1 110 ? 0.846 16.300 9.453 1.00 85.69 110 GLN A C 1
ATOM 883 O O . GLN A 1 110 ? 1.860 15.603 9.431 1.00 85.69 110 GLN A O 1
ATOM 888 N N . ASP A 1 111 ? 0.484 16.950 10.570 1.00 89.75 111 ASP A N 1
ATOM 889 C CA . ASP A 1 111 ? 1.155 16.858 11.875 1.00 89.75 111 ASP A CA 1
ATOM 890 C C . ASP A 1 111 ? 0.143 16.472 12.966 1.00 89.75 111 ASP A C 1
ATOM 892 O O . ASP A 1 111 ? -0.764 17.228 13.326 1.00 89.75 111 ASP A O 1
ATOM 896 N N . TRP A 1 112 ? 0.325 15.282 13.541 1.00 83.94 112 TRP A N 1
ATOM 897 C CA . TRP A 1 112 ? -0.558 14.728 14.570 1.00 83.94 112 TRP A CA 1
ATOM 898 C C . TRP A 1 112 ? -0.595 15.561 15.862 1.00 83.94 112 TRP A C 1
ATOM 900 O O . TRP A 1 112 ? -1.558 15.464 16.625 1.00 83.94 112 TRP A O 1
ATOM 910 N N . ARG A 1 113 ? 0.430 16.386 16.131 1.00 92.06 113 ARG A N 1
ATOM 911 C CA . ARG A 1 113 ? 0.495 17.218 17.346 1.00 92.06 113 ARG A CA 1
ATOM 912 C C . ARG A 1 113 ? -0.539 18.336 17.340 1.00 92.06 113 ARG A C 1
ATOM 914 O O . ARG A 1 113 ? -1.008 18.718 18.410 1.00 92.06 113 ARG A O 1
ATOM 921 N N . ILE A 1 114 ? -0.903 18.829 16.157 1.00 90.88 114 ILE A N 1
ATOM 922 C CA . ILE A 1 114 ? -1.942 19.851 15.981 1.00 90.88 114 ILE A CA 1
ATOM 923 C C . ILE A 1 114 ? -3.323 19.216 16.189 1.00 90.88 114 ILE A C 1
ATOM 925 O O . ILE A 1 114 ? -4.172 19.771 16.881 1.00 90.88 114 ILE A O 1
ATOM 929 N N . CYS A 1 115 ? -3.500 17.979 15.724 1.00 95.06 115 CYS A N 1
ATOM 930 C CA . CYS A 1 115 ? -4.745 17.214 15.832 1.00 95.06 115 CYS A CA 1
ATOM 931 C C . CYS A 1 115 ? -4.972 16.544 17.198 1.00 95.06 115 CYS A C 1
ATOM 933 O O . CYS A 1 115 ? -5.809 15.648 17.326 1.00 95.06 115 CYS A O 1
ATOM 935 N N . LYS A 1 116 ? -4.247 16.961 18.244 1.00 96.00 116 LYS A N 1
ATOM 936 C CA . LYS A 1 116 ? -4.288 16.331 19.573 1.00 96.00 116 LYS A CA 1
ATOM 937 C C . LYS A 1 116 ? -5.690 16.317 20.188 1.00 96.00 116 LYS A C 1
ATOM 939 O O . LYS A 1 116 ? -6.037 15.342 20.852 1.00 96.00 116 LYS A O 1
ATOM 944 N N . SER A 1 117 ? -6.482 17.370 19.975 1.00 94.50 117 SER A N 1
ATOM 945 C CA . SER A 1 117 ? -7.867 17.446 20.457 1.00 94.50 117 SER A CA 1
ATOM 946 C C . SER A 1 117 ? -8.736 16.356 19.827 1.00 94.50 117 SER A C 1
ATOM 948 O O . SER A 1 117 ? -9.296 15.543 20.558 1.00 94.50 117 SER A O 1
ATOM 950 N N . GLN A 1 118 ? -8.761 16.270 18.493 1.00 95.31 118 GLN A N 1
ATOM 951 C CA . GLN A 1 118 ? -9.559 15.284 17.757 1.00 95.31 118 GLN A CA 1
ATOM 952 C C . GLN A 1 118 ? -9.146 13.849 18.100 1.00 95.31 118 GLN A C 1
ATOM 954 O O . GLN A 1 118 ? -9.994 12.991 18.347 1.00 95.31 118 GLN A O 1
ATOM 959 N N . VAL A 1 119 ? -7.835 13.592 18.196 1.00 95.38 119 VAL A N 1
ATOM 960 C CA . VAL A 1 119 ? -7.309 12.265 18.555 1.00 95.38 119 VAL A CA 1
ATOM 961 C C . VAL A 1 119 ? -7.740 11.866 19.967 1.00 95.38 119 VAL A C 1
ATOM 963 O O . VAL A 1 119 ? -8.085 10.707 20.204 1.00 95.38 119 VAL A O 1
ATOM 966 N N . GLN A 1 120 ? -7.750 12.813 20.908 1.00 95.62 120 GLN A N 1
ATOM 967 C CA . GLN A 1 120 ? -8.185 12.551 22.276 1.00 95.62 120 GLN A CA 1
ATOM 968 C C . GLN A 1 120 ? -9.685 12.239 22.332 1.00 95.62 120 GLN A C 1
ATOM 970 O O . GLN A 1 120 ? -10.073 11.251 22.950 1.00 95.62 120 GLN A O 1
ATOM 975 N N . THR A 1 121 ? -10.515 13.003 21.622 1.00 96.00 121 THR A N 1
ATOM 976 C CA . THR A 1 121 ? -11.962 12.763 21.560 1.00 96.00 121 THR A CA 1
ATOM 977 C C . THR A 1 121 ? -12.292 11.395 20.958 1.00 96.00 121 THR A C 1
ATOM 979 O O . THR A 1 121 ? -13.120 10.661 21.503 1.00 96.00 121 THR A O 1
ATOM 982 N N . PHE A 1 122 ? -11.606 10.996 19.881 1.00 96.75 122 PHE A N 1
ATOM 983 C CA . PHE A 1 122 ? -11.760 9.658 19.306 1.00 96.75 122 PHE A CA 1
ATOM 984 C C . PHE A 1 122 ? -11.350 8.555 20.296 1.00 96.75 122 PHE A C 1
ATOM 986 O O . PHE A 1 122 ? -12.073 7.571 20.483 1.00 96.75 122 PHE A O 1
ATOM 993 N N . LYS A 1 123 ? -10.218 8.742 20.986 1.00 96.12 123 LYS A N 1
ATOM 994 C CA . LYS A 1 123 ? -9.729 7.813 22.011 1.00 96.12 123 LYS A CA 1
ATOM 995 C C . LYS A 1 123 ? -10.730 7.638 23.155 1.00 96.12 123 LYS A C 1
ATOM 997 O O . LYS A 1 123 ? -10.975 6.503 23.567 1.00 96.12 123 LYS A O 1
ATOM 1002 N N . ASP A 1 124 ? -11.316 8.727 23.645 1.00 96.75 124 ASP A N 1
ATOM 1003 C CA . ASP A 1 124 ? -12.285 8.698 24.743 1.00 96.75 124 ASP A CA 1
ATOM 1004 C C . ASP A 1 124 ? -13.569 7.959 24.331 1.00 96.75 124 ASP A C 1
ATOM 1006 O O . ASP A 1 124 ? -14.058 7.105 25.075 1.00 96.75 124 ASP A O 1
ATOM 1010 N N . CYS A 1 125 ? -14.065 8.193 23.109 1.00 96.62 125 CYS A N 1
ATOM 1011 C CA . CYS A 1 125 ? -15.210 7.457 22.569 1.00 96.62 125 CYS A CA 1
ATOM 1012 C C . CYS A 1 125 ? -14.941 5.945 22.509 1.00 96.62 125 CYS A C 1
ATOM 1014 O O . CYS A 1 125 ? -15.719 5.139 23.031 1.00 96.62 125 CYS A O 1
ATOM 1016 N N . MET A 1 126 ? -13.801 5.546 21.935 1.00 95.56 126 MET A N 1
ATOM 1017 C CA . MET A 1 126 ? -13.444 4.132 21.796 1.00 95.56 126 MET A CA 1
ATOM 1018 C C . MET A 1 126 ? -13.243 3.444 23.150 1.00 95.56 126 MET A C 1
ATOM 1020 O O . MET A 1 126 ? -13.636 2.287 23.322 1.00 95.56 126 MET A O 1
ATOM 1024 N N . MET A 1 127 ? -12.671 4.149 24.130 1.00 95.38 127 MET A N 1
ATOM 1025 C CA . MET A 1 127 ? -12.509 3.638 25.490 1.00 95.38 127 MET A CA 1
ATOM 1026 C C . MET A 1 127 ? -13.866 3.407 26.166 1.00 95.38 127 MET A C 1
ATOM 1028 O O . MET A 1 127 ? -14.094 2.333 26.727 1.00 95.38 127 MET A O 1
ATOM 1032 N N . ASN A 1 128 ? -14.793 4.360 26.050 1.00 95.44 128 ASN A N 1
ATOM 1033 C CA . ASN A 1 128 ? -16.144 4.229 26.598 1.00 95.44 128 ASN A CA 1
ATOM 1034 C C . ASN A 1 128 ? -16.897 3.043 25.980 1.00 95.44 128 ASN A C 1
ATOM 1036 O O . ASN A 1 128 ? -17.530 2.272 26.704 1.00 95.44 128 ASN A O 1
ATOM 1040 N N . PHE A 1 129 ? -16.768 2.831 24.666 1.00 95.50 129 PHE A N 1
ATOM 1041 C CA . PHE A 1 129 ? -17.339 1.662 23.994 1.00 95.50 129 PHE A CA 1
ATOM 1042 C C . PHE A 1 129 ? -16.784 0.342 24.554 1.00 95.50 129 PHE A C 1
ATOM 1044 O O . PHE A 1 129 ? -17.544 -0.590 24.834 1.00 95.50 129 PHE A O 1
ATOM 1051 N N . GLN A 1 130 ? -15.466 0.249 24.764 1.00 94.44 130 GLN A N 1
ATOM 1052 C CA . GLN A 1 130 ? -14.856 -0.953 25.342 1.00 94.44 130 GLN A CA 1
ATOM 1053 C C . GLN A 1 130 ? -15.326 -1.216 26.779 1.00 94.44 130 GLN A C 1
ATOM 1055 O O . GLN A 1 130 ? -15.592 -2.370 27.131 1.00 94.44 130 GLN A O 1
ATOM 1060 N N . ILE A 1 131 ? -15.473 -0.166 27.593 1.00 95.19 131 ILE A N 1
ATOM 1061 C CA . ILE A 1 131 ? -16.000 -0.264 28.961 1.00 95.19 131 ILE A CA 1
ATOM 1062 C C . ILE A 1 131 ? -17.447 -0.768 28.936 1.00 95.19 131 ILE A C 1
ATOM 1064 O O . ILE A 1 131 ? -17.750 -1.778 29.573 1.00 95.19 131 ILE A O 1
ATOM 1068 N N . ALA A 1 132 ? -18.316 -0.146 28.134 1.00 94.00 132 ALA A N 1
ATOM 1069 C CA . ALA A 1 132 ? -19.717 -0.544 28.006 1.00 94.00 132 ALA A CA 1
ATOM 1070 C C . ALA A 1 132 ? -19.859 -2.003 27.538 1.00 94.00 132 ALA A C 1
ATOM 1072 O O . ALA A 1 132 ? -20.643 -2.776 28.096 1.00 94.00 132 ALA A O 1
ATOM 1073 N N . ARG A 1 133 ? -19.043 -2.425 26.564 1.00 93.56 133 ARG A N 1
ATOM 1074 C CA . ARG A 1 133 ? -19.001 -3.817 26.095 1.00 93.56 133 ARG A CA 1
ATOM 1075 C C . ARG A 1 133 ? -18.589 -4.783 27.210 1.00 93.56 133 ARG A C 1
ATOM 1077 O O . ARG A 1 133 ? -19.168 -5.862 27.332 1.00 93.56 133 ARG A O 1
ATOM 1084 N N . LYS A 1 134 ? -17.615 -4.410 28.047 1.00 95.19 134 LYS A N 1
ATOM 1085 C CA . LYS A 1 134 ? -17.189 -5.217 29.200 1.00 95.19 134 LYS A CA 1
ATOM 1086 C C . LYS A 1 134 ? -18.299 -5.335 30.247 1.00 95.19 134 LYS A C 1
ATOM 1088 O O . LYS A 1 134 ? -18.544 -6.435 30.736 1.00 95.19 134 LYS A O 1
ATOM 1093 N N . GLU A 1 135 ? -19.004 -4.250 30.559 1.00 95.19 135 GLU A N 1
ATOM 1094 C CA . GLU A 1 135 ? -20.144 -4.275 31.487 1.00 95.19 135 GLU A CA 1
ATOM 1095 C C . GLU A 1 135 ? -21.288 -5.162 30.985 1.00 95.19 135 GLU A C 1
ATOM 1097 O O . GLU A 1 135 ? -21.882 -5.908 31.764 1.00 95.19 135 GLU A O 1
ATOM 1102 N N . GLN A 1 136 ? -21.580 -5.129 29.682 1.00 92.88 136 GLN A N 1
ATOM 1103 C CA . GLN A 1 136 ? -22.573 -6.012 29.068 1.00 92.88 136 GLN A CA 1
ATOM 1104 C C . GLN A 1 136 ? -22.189 -7.486 29.215 1.00 92.88 136 GLN A C 1
ATOM 1106 O O . GLN A 1 136 ? -23.034 -8.298 29.590 1.00 92.88 136 GLN A O 1
ATOM 1111 N N . LEU A 1 137 ? -20.918 -7.828 28.984 1.00 93.56 137 LEU A N 1
ATOM 1112 C CA . LEU A 1 137 ? -20.412 -9.188 29.183 1.00 93.56 137 LEU A CA 1
ATOM 1113 C C . LEU A 1 137 ? -20.500 -9.625 30.652 1.00 93.56 137 LEU A C 1
ATOM 1115 O O . LEU A 1 137 ? -20.893 -10.759 30.921 1.00 93.56 137 LEU A O 1
ATOM 1119 N N . MET A 1 138 ? -20.201 -8.734 31.605 1.00 91.12 138 MET A N 1
ATOM 1120 C CA . MET A 1 138 ? -20.365 -9.023 33.038 1.00 91.12 138 MET A CA 1
ATOM 1121 C C . MET A 1 138 ? -21.835 -9.280 33.396 1.00 91.12 138 MET A C 1
ATOM 1123 O O . MET A 1 138 ? -22.145 -10.282 34.040 1.00 91.12 138 MET A O 1
ATOM 1127 N N . LYS A 1 139 ? -22.757 -8.435 32.912 1.00 92.88 139 LYS A N 1
ATOM 1128 C CA . LYS A 1 139 ? -24.207 -8.612 33.104 1.00 92.88 139 LYS A CA 1
ATOM 1129 C C . LYS A 1 139 ? -24.719 -9.905 32.460 1.00 92.88 139 LYS A C 1
ATOM 1131 O O . LYS A 1 139 ? -25.586 -10.558 33.032 1.00 92.88 139 LYS A O 1
ATOM 1136 N N . GLN A 1 140 ? -24.202 -10.292 31.291 1.00 88.94 140 GLN A N 1
ATOM 1137 C CA . GLN A 1 140 ? -24.530 -11.573 30.652 1.00 88.94 140 GLN A CA 1
ATOM 1138 C C . GLN A 1 140 ? -24.017 -12.753 31.477 1.00 88.94 140 GLN A C 1
ATOM 1140 O O . GLN A 1 140 ? -24.791 -13.658 31.767 1.00 88.94 140 GLN A O 1
ATOM 1145 N N . ARG A 1 141 ? -22.757 -12.717 31.926 1.00 88.62 141 ARG A N 1
ATOM 1146 C CA . ARG A 1 141 ? -22.182 -13.760 32.788 1.00 88.62 141 ARG A CA 1
ATOM 1147 C C . ARG A 1 141 ? -23.016 -13.967 34.058 1.00 88.62 141 ARG A C 1
ATOM 1149 O O . ARG A 1 141 ? -23.289 -15.110 34.404 1.00 88.62 141 ARG A O 1
ATOM 1156 N N . GLN A 1 142 ? -23.454 -12.889 34.710 1.00 85.75 142 GLN A N 1
ATOM 1157 C CA . GLN A 1 142 ? -24.262 -12.971 35.933 1.00 85.75 142 GLN A CA 1
ATOM 1158 C C . GLN A 1 142 ? -25.688 -13.492 35.692 1.00 85.75 142 GLN A C 1
ATOM 1160 O O . GLN A 1 142 ? -26.278 -14.102 36.575 1.00 85.75 142 GLN A O 1
ATOM 1165 N N . LYS A 1 143 ? -26.239 -13.303 34.487 1.00 81.56 143 LYS A N 1
ATOM 1166 C CA . LYS A 1 143 ? -27.513 -13.921 34.082 1.00 81.56 143 LYS A CA 1
ATOM 1167 C C . LYS A 1 143 ? -27.367 -15.407 33.754 1.00 81.56 143 LYS A C 1
ATOM 1169 O O . LYS A 1 143 ? -28.268 -16.177 34.060 1.00 81.56 143 LYS A O 1
ATOM 1174 N N . THR A 1 144 ? -26.259 -15.804 33.123 1.00 77.12 144 THR A N 1
ATOM 1175 C CA . THR A 1 144 ? -25.979 -17.206 32.761 1.00 77.12 144 THR A CA 1
ATOM 1176 C C . THR A 1 144 ? -25.659 -18.064 33.987 1.00 77.12 144 THR A C 1
ATOM 1178 O O . THR A 1 144 ? -25.894 -19.268 33.969 1.00 77.12 144 THR A O 1
ATOM 1181 N N . PHE A 1 145 ? -25.154 -17.451 35.057 1.00 69.62 145 PHE A N 1
ATOM 1182 C CA . PHE A 1 145 ? -24.902 -18.105 36.336 1.00 69.62 145 PHE A CA 1
ATOM 1183 C C . PHE A 1 145 ? -25.580 -17.298 37.452 1.00 69.62 145 PHE A C 1
ATOM 1185 O O . PHE A 1 145 ? -24.912 -16.495 38.108 1.00 69.62 145 PHE A O 1
ATOM 1192 N N . PRO A 1 146 ? -26.911 -17.430 37.630 1.00 59.03 146 PRO A N 1
ATOM 1193 C CA . PRO A 1 146 ? -27.576 -16.810 38.759 1.00 59.03 146 PRO A CA 1
ATOM 1194 C C . PRO A 1 146 ? -27.016 -17.468 40.016 1.00 59.03 146 PRO A C 1
ATOM 1196 O O . PRO A 1 146 ? -27.065 -18.687 40.166 1.00 59.03 146 PRO A O 1
ATOM 1199 N N . GLU A 1 147 ? -26.415 -16.645 40.864 1.00 59.81 147 GLU A N 1
ATOM 1200 C CA . GLU A 1 147 ? -25.902 -17.005 42.176 1.00 59.81 147 GLU A CA 1
ATOM 1201 C C . GLU A 1 147 ? -26.865 -17.984 42.862 1.00 59.81 147 GLU A C 1
ATOM 1203 O O . GLU A 1 147 ? -28.032 -17.663 43.095 1.00 59.81 147 GLU A O 1
ATOM 1208 N N . SER A 1 148 ? -26.395 -19.208 43.118 1.00 58.56 148 SER A N 1
ATOM 1209 C CA . SER A 1 148 ? -27.055 -20.150 44.014 1.00 58.56 148 SER A CA 1
ATOM 1210 C C . SER A 1 148 ? -27.285 -19.423 45.334 1.00 58.56 148 SER A C 1
ATOM 1212 O O . SER A 1 148 ? -26.326 -19.164 46.064 1.00 58.56 148 SER A O 1
ATOM 1214 N N . ALA A 1 149 ? -28.534 -19.026 45.576 1.00 49.06 149 ALA A N 1
ATOM 1215 C CA . ALA A 1 149 ? -28.932 -18.269 46.749 1.00 49.06 149 ALA A CA 1
ATOM 1216 C C . ALA A 1 149 ? -28.432 -18.980 48.021 1.00 49.06 149 ALA A C 1
ATOM 1218 O O . ALA A 1 149 ? -28.650 -20.190 48.150 1.00 49.06 149 ALA A O 1
ATOM 1219 N N . PRO A 1 150 ? -27.781 -18.274 48.961 1.00 56.16 150 PRO A N 1
ATOM 1220 C CA . PRO A 1 150 ? -27.556 -18.821 50.289 1.00 56.16 150 PRO A CA 1
ATOM 1221 C C . PRO A 1 150 ? -28.927 -19.071 50.933 1.00 56.16 150 PRO A C 1
ATOM 1223 O O . PRO A 1 150 ? -29.733 -18.143 51.034 1.00 56.16 150 PRO A O 1
ATOM 1226 N N . SER A 1 151 ? -29.201 -20.330 51.290 1.00 48.47 151 SER A N 1
ATOM 1227 C CA . SER A 1 151 ? -30.249 -20.693 52.257 1.00 48.47 151 SER A CA 1
ATOM 1228 C C . SER A 1 151 ? -29.807 -20.357 53.673 1.00 48.47 151 SER A C 1
ATOM 1230 O O . SER A 1 151 ? -28.586 -20.460 53.935 1.00 48.47 151 SER A O 1
#

InterPro domains:
  IPR000276 G protein-coupled receptor, rhodopsin-like [PF00001] (2-60)
  IPR017452 GPCR, rhodopsin-like, 7TM [PS50262] (1-53)
  IPR039870 Cytochrome oxidase assembly factor 4-like [PTHR13639] (65-143)

Radius of gyration: 32.47 Å; chains: 1; bounding box: 68×44×93 Å

Foldseek 3Di:
DVVVVVVVLVVVLVVVVVVVVVCCVVPPVDDPPDDDPVPVVVVSVVVSVVVVVVVVVVVVVVVVVVPPPDDPDDPDDDPPDPPPPVLVVCVVLVLNVLVVLLVVVCVVPVDVVVVVVSVVSSVVSVVVSVVVVVVVVVVVVCVVDVPPDDD